Protein AF-A0A944MCU6-F1 (afdb_monomer)

Structure (mmCIF, N/CA/C/O backbone):
data_AF-A0A944MCU6-F1
#
_entry.id   AF-A0A944MCU6-F1
#
loop_
_atom_site.group_PDB
_atom_site.id
_atom_site.type_symbol
_atom_site.label_atom_id
_atom_site.label_alt_id
_atom_site.label_comp_id
_atom_site.label_asym_id
_atom_site.label_entity_id
_atom_site.label_seq_id
_atom_site.pdbx_PDB_ins_code
_atom_site.Cartn_x
_atom_site.Cartn_y
_atom_site.Cartn_z
_atom_site.occupancy
_atom_site.B_iso_or_equiv
_atom_site.auth_seq_id
_atom_site.auth_comp_id
_atom_site.auth_asym_id
_atom_site.auth_atom_id
_atom_site.pdbx_PDB_model_num
ATOM 1 N N . MET A 1 1 ? -14.496 -5.218 5.262 1.00 66.88 1 MET A N 1
ATOM 2 C CA . MET A 1 1 ? -13.273 -6.001 4.965 1.00 66.88 1 MET A CA 1
ATOM 3 C C . MET A 1 1 ? -12.701 -5.692 3.584 1.00 66.88 1 MET A C 1
ATOM 5 O O . MET A 1 1 ? -11.497 -5.520 3.498 1.00 66.88 1 MET A O 1
ATOM 9 N N . ALA A 1 2 ? -13.530 -5.504 2.546 1.00 91.38 2 ALA A N 1
ATOM 10 C CA . ALA A 1 2 ? -13.078 -5.177 1.184 1.00 91.38 2 ALA A CA 1
ATOM 11 C C . ALA A 1 2 ? -12.050 -4.025 1.070 1.00 91.38 2 ALA A C 1
ATOM 13 O O . ALA A 1 2 ? -11.129 -4.121 0.266 1.00 91.38 2 ALA A O 1
ATOM 14 N N . ALA A 1 3 ? -12.152 -2.968 1.889 1.00 95.94 3 ALA A N 1
ATOM 15 C CA . ALA A 1 3 ? -11.169 -1.875 1.889 1.00 95.94 3 ALA A CA 1
ATOM 16 C C . ALA A 1 3 ? -9.766 -2.324 2.341 1.00 95.94 3 ALA A C 1
ATOM 18 O O . ALA A 1 3 ? -8.772 -1.932 1.742 1.00 95.94 3 ALA A O 1
ATOM 19 N N . ILE A 1 4 ? -9.684 -3.203 3.347 1.00 97.88 4 ILE A N 1
ATOM 20 C CA . ILE A 1 4 ? -8.414 -3.773 3.821 1.00 97.88 4 ILE A CA 1
ATOM 21 C C . ILE A 1 4 ? -7.829 -4.697 2.751 1.00 97.88 4 ILE A C 1
ATOM 23 O O . ILE A 1 4 ? -6.643 -4.596 2.455 1.00 97.88 4 ILE A O 1
ATOM 27 N N . SER A 1 5 ? -8.662 -5.534 2.121 1.00 98.38 5 SER A N 1
ATOM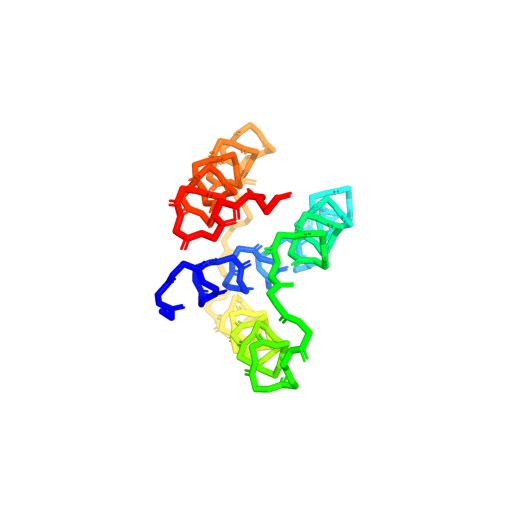 28 C CA . SER A 1 5 ? -8.216 -6.392 1.017 1.00 98.38 5 SER A CA 1
ATOM 29 C C . SER A 1 5 ? -7.715 -5.595 -0.182 1.00 98.38 5 SER A C 1
ATOM 31 O O . SER A 1 5 ? -6.699 -5.945 -0.771 1.00 98.38 5 SER A O 1
ATOM 33 N N . THR A 1 6 ? -8.388 -4.494 -0.518 1.00 98.38 6 THR A N 1
ATOM 34 C CA . THR A 1 6 ? -7.964 -3.602 -1.606 1.00 98.38 6 THR A CA 1
ATOM 35 C C . THR A 1 6 ? -6.612 -2.970 -1.296 1.00 98.38 6 THR A C 1
ATOM 37 O O . THR A 1 6 ? -5.729 -2.981 -2.150 1.00 98.38 6 THR A O 1
ATOM 40 N N . LEU A 1 7 ? -6.422 -2.482 -0.066 1.00 98.44 7 LEU A N 1
ATOM 41 C CA . LEU A 1 7 ? -5.147 -1.907 0.351 1.00 98.44 7 LEU A CA 1
ATOM 42 C C . LEU A 1 7 ? -4.025 -2.954 0.380 1.00 98.44 7 LEU A C 1
ATOM 44 O O . LEU A 1 7 ? -2.918 -2.670 -0.063 1.00 98.44 7 LEU A O 1
ATOM 48 N N . GLY A 1 8 ? -4.312 -4.171 0.854 1.00 98.62 8 GLY A N 1
ATOM 49 C CA . GLY A 1 8 ? -3.372 -5.292 0.811 1.00 98.62 8 GLY A CA 1
ATOM 50 C C . GLY A 1 8 ? -2.968 -5.630 -0.624 1.00 98.62 8 GLY A C 1
ATOM 51 O O . GLY A 1 8 ? -1.781 -5.698 -0.925 1.00 98.62 8 GLY A O 1
ATOM 52 N N . ARG A 1 9 ? -3.937 -5.722 -1.544 1.00 98.62 9 ARG A N 1
ATOM 53 C CA . ARG A 1 9 ? -3.672 -5.935 -2.975 1.00 98.62 9 ARG A CA 1
ATOM 54 C C . ARG A 1 9 ? -2.728 -4.870 -3.542 1.00 98.62 9 ARG A C 1
ATOM 56 O O . ARG A 1 9 ? -1.687 -5.207 -4.096 1.00 98.62 9 ARG A O 1
ATOM 63 N N . LEU A 1 10 ? -3.046 -3.588 -3.353 1.00 98.69 10 LEU A N 1
ATOM 64 C CA . LEU A 1 10 ? -2.199 -2.479 -3.817 1.00 98.69 10 LEU A CA 1
ATOM 65 C C . LEU A 1 10 ? -0.798 -2.514 -3.196 1.00 98.69 10 LEU A C 1
ATOM 67 O O . LEU A 1 10 ? 0.184 -2.224 -3.875 1.00 98.69 10 LEU A O 1
ATOM 71 N N . ASN A 1 11 ? -0.684 -2.926 -1.934 1.00 98.81 11 ASN A N 1
ATOM 72 C CA . ASN A 1 11 ? 0.599 -3.105 -1.266 1.00 98.81 11 ASN A CA 1
ATOM 73 C C . ASN A 1 11 ? 1.433 -4.245 -1.875 1.00 98.81 11 ASN A C 1
ATOM 75 O O . ASN A 1 11 ? 2.643 -4.088 -2.023 1.00 98.81 11 ASN A O 1
ATOM 79 N N . GLY A 1 12 ? 0.808 -5.349 -2.292 1.00 98.56 12 GLY A N 1
ATOM 80 C CA . GLY A 1 12 ? 1.485 -6.418 -3.036 1.00 98.56 12 GLY A CA 1
ATOM 81 C C . GLY A 1 12 ? 2.055 -5.936 -4.375 1.00 98.56 12 GLY A C 1
ATOM 82 O O . GLY A 1 12 ? 3.224 -6.185 -4.669 1.00 98.56 12 GLY A O 1
ATOM 83 N N . ILE A 1 13 ? 1.269 -5.167 -5.135 1.00 98.38 13 ILE A N 1
ATOM 84 C CA . ILE A 1 13 ? 1.709 -4.543 -6.397 1.00 98.38 13 ILE A CA 1
ATOM 85 C C . ILE A 1 13 ? 2.869 -3.575 -6.142 1.00 98.38 13 ILE A C 1
ATOM 87 O O . ILE A 1 13 ? 3.909 -3.651 -6.793 1.00 98.38 13 ILE A O 1
ATOM 91 N N . ALA A 1 14 ? 2.725 -2.689 -5.153 1.00 98.56 14 ALA A N 1
ATOM 92 C CA . ALA A 1 14 ? 3.752 -1.714 -4.803 1.00 98.56 14 ALA A CA 1
ATOM 93 C C . ALA A 1 14 ? 5.082 -2.384 -4.414 1.00 98.56 14 ALA A C 1
ATOM 95 O O . ALA A 1 14 ? 6.145 -1.905 -4.811 1.00 98.56 14 ALA A O 1
ATOM 96 N N . LEU A 1 15 ? 5.036 -3.503 -3.682 1.00 98.19 15 LEU A N 1
ATOM 97 C CA . LEU A 1 15 ? 6.221 -4.289 -3.335 1.00 98.19 15 LEU A CA 1
ATOM 98 C C . LEU A 1 15 ? 6.904 -4.876 -4.572 1.00 98.19 15 LEU A C 1
ATOM 100 O O . LEU A 1 15 ? 8.114 -4.700 -4.725 1.00 98.19 15 LEU A O 1
ATOM 104 N N . HIS A 1 16 ? 6.144 -5.526 -5.458 1.00 97.88 16 HIS A N 1
ATOM 105 C CA . HIS A 1 16 ? 6.676 -6.076 -6.709 1.00 97.88 16 HIS A CA 1
ATOM 106 C C . HIS A 1 16 ? 7.351 -4.981 -7.549 1.00 97.88 16 HIS A C 1
ATOM 108 O O . HIS A 1 16 ? 8.488 -5.125 -7.996 1.00 97.88 16 HIS A O 1
ATOM 114 N N . CYS A 1 17 ? 6.697 -3.825 -7.644 1.00 97.75 17 CYS A N 1
ATOM 115 C CA . CYS A 1 17 ? 7.158 -2.673 -8.411 1.00 97.75 17 CYS A CA 1
ATOM 116 C C . CYS A 1 17 ? 8.201 -1.800 -7.702 1.00 97.75 17 CYS A C 1
ATOM 118 O O . CYS A 1 17 ? 8.543 -0.728 -8.201 1.00 97.75 17 CYS A O 1
ATOM 120 N N . LYS A 1 18 ? 8.721 -2.226 -6.542 1.00 97.56 18 LYS A N 1
ATOM 121 C CA . LYS A 1 18 ? 9.722 -1.491 -5.743 1.00 97.56 18 LYS A CA 1
ATOM 122 C C . LYS A 1 18 ? 9.276 -0.076 -5.332 1.00 97.56 18 LYS A C 1
ATOM 124 O O . LYS A 1 18 ? 10.106 0.766 -4.985 1.00 97.56 18 LYS A O 1
ATOM 129 N N . ALA A 1 19 ? 7.970 0.184 -5.289 1.00 98.25 19 ALA A N 1
ATOM 130 C CA . ALA A 1 19 ? 7.368 1.426 -4.811 1.00 98.25 19 ALA A CA 1
ATOM 131 C C . ALA A 1 19 ? 7.320 1.447 -3.269 1.00 98.25 19 ALA A C 1
ATOM 133 O O . ALA A 1 19 ? 6.261 1.433 -2.632 1.00 98.25 19 ALA A O 1
ATOM 134 N N . LEU A 1 20 ? 8.502 1.456 -2.644 1.00 97.69 20 LEU A N 1
ATOM 135 C CA . LEU A 1 20 ? 8.649 1.328 -1.189 1.00 97.69 20 LEU A CA 1
ATOM 136 C C . LEU A 1 20 ? 7.997 2.483 -0.416 1.00 97.69 20 LEU A C 1
ATOM 138 O O . LEU A 1 20 ? 7.485 2.264 0.682 1.00 97.69 20 LEU A O 1
ATOM 142 N N . ALA A 1 21 ? 7.972 3.689 -0.988 1.00 98.00 21 ALA A N 1
ATOM 143 C CA . ALA A 1 21 ? 7.304 4.839 -0.382 1.00 98.00 21 ALA A CA 1
ATOM 144 C C . ALA A 1 21 ? 5.794 4.591 -0.204 1.00 98.00 21 ALA A C 1
ATOM 146 O O . ALA A 1 21 ? 5.262 4.811 0.885 1.00 98.00 21 ALA A O 1
ATOM 147 N N . GLU A 1 22 ? 5.125 4.040 -1.223 1.00 98.44 22 GLU A N 1
ATOM 148 C CA . GLU A 1 22 ? 3.698 3.701 -1.147 1.00 98.44 22 GLU A CA 1
ATOM 149 C C . GLU A 1 22 ? 3.443 2.545 -0.174 1.00 98.44 22 GLU A C 1
ATOM 151 O O . GLU A 1 22 ? 2.523 2.606 0.641 1.00 98.44 22 GLU A O 1
ATOM 156 N N . THR A 1 23 ? 4.319 1.534 -0.160 1.00 98.62 23 THR A N 1
ATOM 157 C CA . THR A 1 23 ? 4.259 0.431 0.820 1.00 98.62 23 THR A CA 1
ATOM 158 C C . THR A 1 23 ? 4.284 0.964 2.260 1.00 98.62 23 THR A C 1
ATOM 160 O O . THR A 1 23 ? 3.466 0.591 3.105 1.00 98.62 23 THR A O 1
ATOM 163 N N . GLN A 1 24 ? 5.222 1.867 2.565 1.00 98.50 24 GLN A N 1
ATOM 164 C CA . GLN A 1 24 ? 5.353 2.470 3.894 1.00 98.50 24 GLN A CA 1
ATOM 165 C C . GLN A 1 24 ? 4.147 3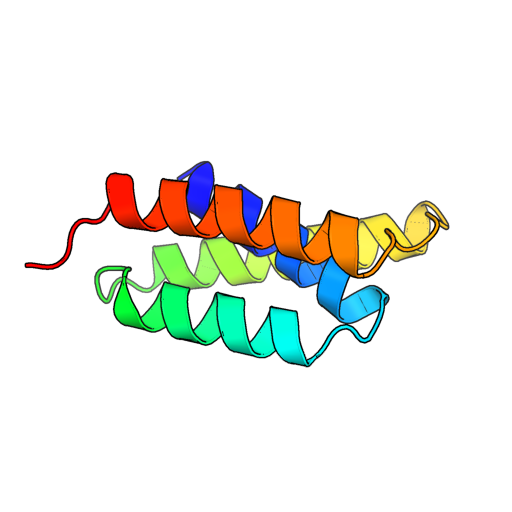.346 4.244 1.00 98.50 24 GLN A C 1
ATOM 167 O O . GLN A 1 24 ? 3.665 3.307 5.380 1.00 98.50 24 GLN A O 1
ATOM 172 N N . ARG A 1 25 ? 3.652 4.123 3.276 1.00 98.31 25 ARG A N 1
ATOM 173 C CA . ARG A 1 25 ? 2.486 4.991 3.440 1.00 98.31 25 ARG A CA 1
ATOM 174 C C . ARG A 1 25 ? 1.230 4.186 3.767 1.00 98.31 25 ARG A C 1
ATOM 176 O O . ARG A 1 25 ? 0.588 4.473 4.778 1.00 98.31 25 ARG A O 1
ATOM 183 N N . MET A 1 26 ? 0.931 3.147 2.985 1.00 98.50 26 MET A N 1
ATOM 184 C CA . MET A 1 26 ? -0.224 2.274 3.212 1.00 98.50 26 MET A CA 1
ATOM 185 C C . MET A 1 26 ? -0.182 1.625 4.594 1.00 98.50 26 MET A C 1
ATOM 187 O O . MET A 1 26 ? -1.155 1.714 5.342 1.00 98.50 26 MET A O 1
ATOM 191 N N . LYS A 1 27 ? 0.964 1.049 4.985 1.00 97.56 27 LYS A N 1
ATOM 192 C CA . LYS A 1 27 ? 1.132 0.438 6.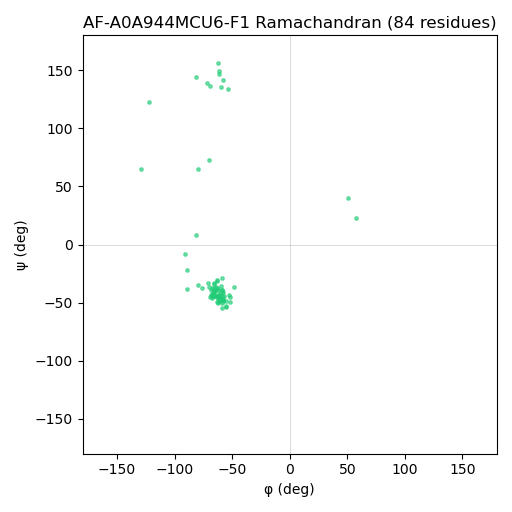315 1.00 97.56 27 LYS A CA 1
ATOM 193 C C . LYS A 1 27 ? 0.941 1.446 7.447 1.00 97.56 27 LYS A C 1
ATOM 195 O O . LYS A 1 27 ? 0.276 1.137 8.434 1.00 97.56 27 LYS A O 1
ATOM 200 N N . ARG A 1 28 ? 1.491 2.658 7.315 1.00 97.94 28 ARG A N 1
ATOM 201 C CA . ARG A 1 28 ? 1.348 3.714 8.329 1.00 97.94 28 ARG A CA 1
ATOM 202 C C . ARG A 1 28 ? -0.115 4.090 8.537 1.00 97.94 28 ARG A C 1
ATOM 204 O O . ARG A 1 28 ? -0.566 4.135 9.680 1.00 97.94 28 ARG A O 1
ATOM 211 N N . VAL A 1 29 ? -0.850 4.334 7.451 1.00 96.69 29 VAL A N 1
ATOM 212 C CA . VAL A 1 29 ? -2.268 4.701 7.542 1.00 96.69 29 VAL A CA 1
ATOM 213 C C . VAL A 1 29 ? -3.092 3.532 8.070 1.00 96.69 29 VAL A C 1
ATOM 215 O O . VAL A 1 29 ? -3.871 3.728 8.993 1.00 96.69 29 VAL A O 1
ATOM 218 N N . LEU A 1 30 ? -2.857 2.304 7.600 1.00 96.00 30 LEU A N 1
ATOM 219 C CA . LEU A 1 30 ? -3.518 1.103 8.118 1.00 96.00 30 LEU A CA 1
ATOM 220 C C . LEU A 1 30 ? -3.392 0.995 9.649 1.00 96.00 30 LEU A C 1
ATOM 222 O O . LEU A 1 30 ? -4.390 0.812 10.345 1.00 96.00 30 LEU A O 1
ATOM 226 N N . VAL A 1 31 ? -2.175 1.149 10.183 1.00 95.81 31 VAL A N 1
ATOM 227 C CA . VAL A 1 31 ? -1.889 1.050 11.625 1.00 95.81 31 VAL A CA 1
ATOM 228 C C . VAL A 1 31 ? -2.551 2.169 12.435 1.00 95.81 31 VAL A C 1
ATOM 230 O O . VAL A 1 31 ? -2.918 1.930 13.593 1.00 95.81 31 VAL A O 1
ATOM 233 N N . ALA A 1 32 ? -2.670 3.364 11.853 1.00 95.25 32 ALA A N 1
ATOM 234 C CA . ALA A 1 32 ? -3.292 4.528 12.480 1.00 95.25 32 ALA A CA 1
ATOM 235 C C . ALA A 1 32 ? -4.829 4.484 12.428 1.00 95.25 32 ALA A C 1
ATOM 237 O O . ALA A 1 32 ? -5.485 4.922 13.367 1.00 95.25 32 ALA A O 1
ATOM 238 N N . THR A 1 33 ? -5.394 3.944 11.349 1.00 94.75 33 THR A N 1
ATOM 239 C CA . THR A 1 33 ? -6.834 3.957 11.061 1.00 94.75 33 THR A CA 1
ATOM 240 C C . THR A 1 33 ? -7.562 2.747 11.643 1.00 94.75 33 THR A C 1
ATOM 242 O O . THR A 1 33 ? -8.685 2.871 12.125 1.00 94.75 33 THR A O 1
ATOM 245 N N . LEU A 1 34 ? -6.955 1.557 11.617 1.00 94.38 34 LEU A N 1
ATOM 246 C CA . LEU A 1 34 ? -7.653 0.343 12.033 1.00 94.38 34 LEU A CA 1
ATOM 247 C C . LEU A 1 34 ? -7.679 0.151 13.557 1.00 94.38 34 LEU A C 1
ATOM 249 O O . LEU A 1 34 ? -6.677 0.392 14.240 1.00 94.38 34 LEU A O 1
ATOM 253 N N . PRO A 1 35 ? -8.781 -0.394 14.114 1.00 93.06 35 PRO A N 1
ATOM 254 C CA . PRO A 1 35 ? -8.789 -0.838 15.500 1.00 93.06 35 PRO A CA 1
ATOM 255 C C . PRO A 1 35 ? -7.754 -1.954 15.689 1.00 93.06 35 PRO A C 1
ATOM 257 O O . PRO A 1 35 ? -7.547 -2.776 14.795 1.00 93.06 35 PRO A O 1
ATOM 260 N N . LYS A 1 36 ? -7.126 -2.014 16.870 1.00 92.25 36 LYS A N 1
ATOM 261 C CA . LYS A 1 36 ? -6.076 -2.993 17.208 1.00 92.25 36 LYS A CA 1
ATOM 262 C C . LYS A 1 36 ? -6.644 -4.413 17.344 1.00 92.25 36 LYS A C 1
ATOM 264 O O . LYS A 1 36 ? -6.792 -4.946 18.438 1.00 92.25 36 LYS A O 1
ATOM 269 N N . ARG A 1 37 ? -6.992 -5.019 16.210 1.00 94.62 37 ARG A N 1
ATOM 270 C CA . ARG A 1 37 ? -7.493 -6.388 16.081 1.00 94.62 37 ARG A CA 1
ATOM 271 C C . ARG A 1 37 ? -6.586 -7.156 15.139 1.00 94.62 37 ARG A C 1
ATOM 273 O O . ARG A 1 37 ? -6.430 -6.775 13.982 1.00 94.62 37 ARG A O 1
ATOM 280 N N . ARG A 1 38 ? -6.040 -8.264 15.636 1.00 94.69 38 ARG A N 1
ATOM 281 C CA . ARG A 1 38 ? -5.105 -9.120 14.900 1.00 94.69 38 ARG A CA 1
ATOM 282 C C . ARG A 1 38 ? -5.639 -9.529 13.521 1.00 94.69 38 ARG A C 1
ATOM 284 O O . ARG A 1 38 ? -4.925 -9.362 12.540 1.00 94.69 38 ARG A O 1
ATOM 291 N N . GLN A 1 39 ? -6.910 -9.934 13.441 1.00 96.69 39 GLN A N 1
ATOM 292 C CA . GLN A 1 39 ? -7.518 -10.416 12.192 1.00 96.69 39 GLN A CA 1
ATOM 293 C C . GLN A 1 39 ? -7.485 -9.385 11.055 1.00 96.69 39 GLN A C 1
ATOM 295 O O . GLN A 1 39 ? -7.461 -9.751 9.885 1.00 96.69 39 GLN A O 1
ATOM 300 N N . LEU A 1 40 ? -7.503 -8.087 11.378 1.00 96.25 40 LEU A N 1
ATOM 301 C CA . LEU A 1 40 ? -7.489 -7.042 10.356 1.00 96.25 40 LEU A CA 1
ATOM 302 C C . LEU A 1 40 ? -6.094 -6.855 9.750 1.00 96.25 40 LEU A C 1
ATOM 304 O O . LEU A 1 40 ? -5.982 -6.633 8.548 1.00 96.25 40 LEU A O 1
ATOM 308 N N . GLY A 1 41 ? -5.045 -6.973 10.571 1.00 96.81 41 GLY A N 1
ATOM 309 C CA . GLY A 1 41 ? -3.664 -6.999 10.086 1.00 96.81 41 GLY A CA 1
ATOM 310 C C . G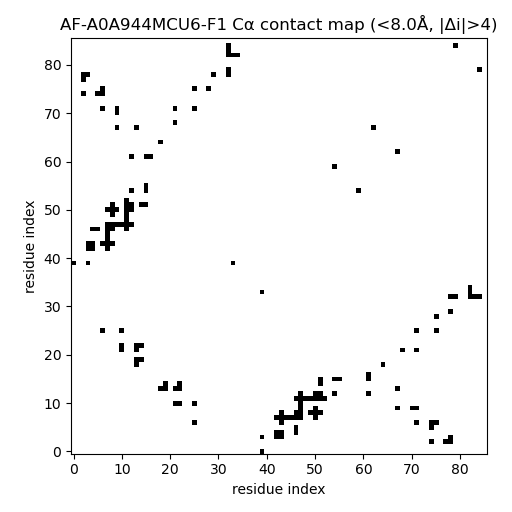LY A 1 41 ? -3.388 -8.255 9.262 1.00 96.81 41 GLY A C 1
ATOM 311 O O . GLY A 1 41 ? -2.874 -8.154 8.155 1.00 96.81 41 GLY A O 1
ATOM 312 N N . GLU A 1 42 ? -3.841 -9.417 9.743 1.00 98.06 42 GLU A N 1
ATOM 313 C CA . GLU A 1 42 ? -3.699 -10.690 9.022 1.00 98.06 42 GLU A CA 1
ATOM 314 C C . GLU A 1 42 ? -4.366 -10.657 7.644 1.00 98.06 42 GLU A C 1
ATOM 316 O O . GLU A 1 42 ? -3.797 -11.163 6.681 1.00 98.06 42 GLU A O 1
ATOM 321 N N . LEU A 1 43 ? -5.536 -10.020 7.519 1.00 98.25 43 LEU A N 1
ATOM 322 C CA . LEU A 1 43 ? -6.190 -9.847 6.223 1.00 98.25 43 LEU A CA 1
ATOM 323 C C . LEU A 1 43 ? -5.352 -8.988 5.263 1.00 98.25 43 LEU A C 1
ATOM 325 O O . LEU A 1 43 ? -5.208 -9.341 4.096 1.00 98.25 43 LEU A O 1
ATOM 329 N N . PHE A 1 44 ? -4.792 -7.873 5.739 1.00 98.44 44 PHE A N 1
ATOM 330 C CA . PHE A 1 44 ? -3.925 -7.018 4.923 1.00 98.44 44 PHE A CA 1
ATOM 331 C C . PHE A 1 44 ? -2.670 -7.766 4.447 1.00 98.44 44 PHE A C 1
ATOM 333 O O . PHE A 1 44 ? -2.305 -7.678 3.271 1.00 98.44 44 PHE A O 1
ATOM 340 N N . ASP A 1 45 ? -2.033 -8.519 5.345 1.00 98.38 45 ASP A N 1
ATOM 341 C CA . ASP A 1 45 ? -0.824 -9.287 5.042 1.00 98.38 45 ASP A CA 1
ATOM 342 C C . ASP A 1 45 ? -1.117 -10.442 4.072 1.00 98.38 45 ASP A C 1
ATOM 344 O O . ASP A 1 45 ? -0.375 -10.648 3.110 1.00 98.38 45 ASP A O 1
ATOM 348 N N . TYR A 1 46 ? -2.229 -11.158 4.272 1.00 98.62 46 TYR A N 1
ATOM 349 C CA . TYR A 1 46 ? -2.674 -12.221 3.369 1.00 98.62 46 TYR A CA 1
ATOM 350 C C . TYR A 1 46 ? -2.884 -11.697 1.943 1.00 98.62 46 TYR A C 1
ATOM 352 O O . TYR A 1 46 ? -2.363 -12.265 0.984 1.00 98.62 46 TYR A O 1
ATOM 360 N N . GLU A 1 47 ? -3.595 -10.579 1.802 1.00 98.75 47 GLU A N 1
ATOM 361 C CA . GLU A 1 47 ? -3.914 -9.987 0.499 1.00 98.75 47 GLU A CA 1
ATOM 362 C C . GLU A 1 47 ? -2.685 -9.369 -0.174 1.00 98.75 47 GLU A C 1
ATOM 364 O O . GLU A 1 47 ? -2.545 -9.448 -1.396 1.00 98.75 47 GLU A O 1
ATOM 369 N N . THR A 1 48 ? -1.754 -8.831 0.621 1.00 98.75 48 THR A N 1
ATOM 370 C CA . THR A 1 48 ? -0.434 -8.395 0.145 1.00 98.75 48 THR A CA 1
ATOM 371 C C . THR A 1 48 ? 0.324 -9.550 -0.492 1.00 98.75 48 THR A C 1
ATOM 373 O O . THR A 1 48 ? 0.744 -9.445 -1.643 1.00 98.75 48 THR A O 1
ATOM 376 N N . ASN A 1 49 ? 0.484 -10.658 0.236 1.00 98.56 49 ASN A N 1
ATOM 377 C CA . ASN A 1 49 ? 1.237 -11.811 -0.250 1.00 98.56 49 ASN A CA 1
ATOM 378 C C . ASN A 1 49 ? 0.571 -12.425 -1.482 1.00 98.56 49 ASN A C 1
ATOM 380 O O . ASN A 1 49 ? 1.244 -12.700 -2.473 1.00 98.56 49 ASN A O 1
ATOM 384 N N . ARG A 1 50 ? -0.759 -12.576 -1.449 1.00 98.56 50 ARG A N 1
ATOM 385 C CA . ARG A 1 50 ? -1.537 -13.096 -2.577 1.00 98.56 50 ARG A CA 1
ATOM 386 C C . ARG A 1 50 ? -1.341 -12.248 -3.832 1.00 98.56 50 ARG A C 1
ATOM 388 O O . ARG A 1 50 ? -1.073 -12.797 -4.894 1.00 98.56 50 ARG A O 1
ATOM 395 N N . SER A 1 51 ? -1.448 -10.924 -3.713 1.00 98.44 51 SER A N 1
ATOM 396 C CA . SER A 1 51 ? -1.292 -10.029 -4.861 1.00 98.44 51 SER A CA 1
ATOM 397 C C . SER A 1 51 ? 0.142 -9.960 -5.371 1.00 98.44 51 SER A C 1
ATOM 399 O O . SER A 1 51 ? 0.33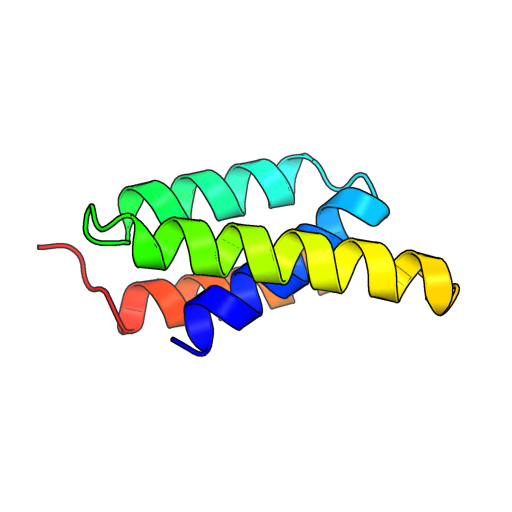1 -9.850 -6.575 1.00 98.44 51 SER A O 1
ATOM 401 N N . PHE A 1 52 ? 1.138 -10.014 -4.486 1.00 98.25 52 PHE A N 1
ATOM 402 C CA . PHE A 1 52 ? 2.545 -10.039 -4.882 1.00 98.25 52 PHE A CA 1
ATOM 403 C C . PHE A 1 52 ? 2.869 -11.289 -5.711 1.00 98.25 52 PHE A C 1
ATOM 405 O O . PHE A 1 52 ? 3.472 -11.174 -6.775 1.00 98.25 52 PHE A O 1
ATOM 412 N N . MET A 1 53 ? 2.426 -12.467 -5.254 1.00 98.19 53 MET A N 1
ATOM 413 C CA . MET A 1 53 ? 2.624 -13.722 -5.988 1.00 98.19 53 MET A CA 1
ATOM 414 C C . MET A 1 53 ? 1.879 -13.720 -7.324 1.00 98.19 53 MET A C 1
ATOM 416 O O . MET A 1 53 ? 2.476 -14.049 -8.342 1.00 98.19 53 MET A O 1
ATOM 420 N N . ALA A 1 54 ? 0.619 -13.268 -7.344 1.00 97.19 54 ALA A N 1
ATOM 421 C CA . ALA A 1 54 ? -0.160 -13.181 -8.579 1.00 97.19 54 ALA A CA 1
ATOM 422 C C . ALA A 1 54 ? 0.514 -12.291 -9.637 1.00 97.19 54 ALA A C 1
ATOM 424 O O . ALA A 1 54 ? 0.557 -12.665 -10.803 1.00 97.19 54 ALA A O 1
ATOM 425 N N . PHE A 1 55 ? 1.096 -11.157 -9.230 1.00 95.00 55 PHE A N 1
ATOM 426 C CA . PHE A 1 55 ? 1.818 -10.264 -10.144 1.00 95.00 55 PHE A CA 1
ATOM 427 C C . PHE A 1 55 ? 3.048 -10.934 -10.772 1.00 95.00 55 PHE A C 1
ATOM 429 O O . PHE A 1 55 ? 3.326 -10.726 -11.949 1.00 95.00 55 PHE A O 1
ATOM 436 N N . ILE A 1 56 ? 3.766 -11.758 -9.999 1.00 93.38 56 ILE A N 1
ATOM 437 C CA . ILE A 1 56 ? 4.907 -12.540 -10.499 1.00 93.38 56 ILE A CA 1
A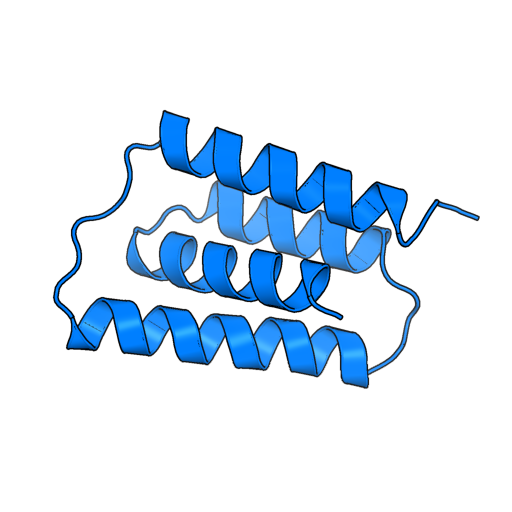TOM 438 C C . ILE A 1 56 ? 4.438 -13.612 -11.484 1.00 93.38 56 ILE A C 1
ATOM 440 O O . ILE A 1 56 ? 5.041 -13.776 -12.538 1.00 93.38 56 ILE A O 1
ATOM 444 N N . GLU A 1 57 ? 3.382 -14.351 -11.143 1.00 96.00 57 GLU A N 1
ATOM 445 C CA . GLU A 1 57 ? 2.868 -15.451 -11.969 1.00 96.00 57 GLU A CA 1
ATOM 446 C C . GLU A 1 57 ? 2.294 -14.970 -13.307 1.00 96.00 57 GLU A C 1
ATOM 448 O O . GLU A 1 57 ? 2.377 -15.682 -14.306 1.00 96.00 57 GLU A O 1
ATOM 453 N N . GLN A 1 58 ? 1.705 -13.775 -13.321 1.00 94.12 58 GLN A N 1
ATOM 454 C CA . GLN A 1 58 ? 1.044 -13.201 -14.493 1.00 94.12 58 GLN A CA 1
ATOM 455 C C . GLN A 1 58 ? 1.976 -12.350 -15.367 1.00 94.12 58 GLN A C 1
ATOM 457 O O . GLN A 1 58 ? 1.565 -11.961 -16.457 1.00 94.12 58 GLN A O 1
ATOM 462 N N . ASP A 1 59 ? 3.205 -12.078 -14.909 1.00 91.00 59 ASP A N 1
ATOM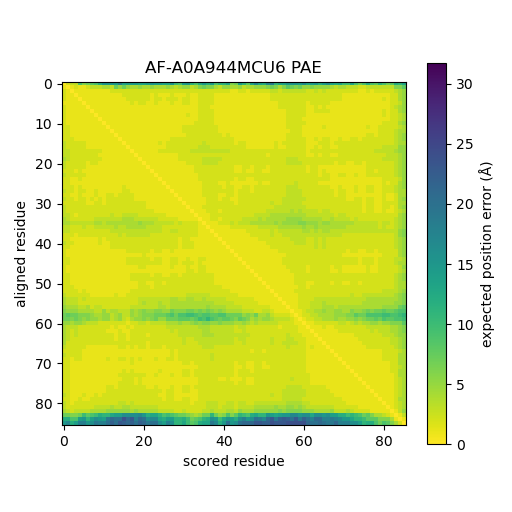 463 C CA . ASP A 1 59 ? 4.173 -11.189 -15.573 1.00 91.00 59 ASP A CA 1
ATOM 464 C C . ASP A 1 59 ? 3.555 -9.818 -15.929 1.00 91.00 59 ASP A C 1
ATOM 466 O O . ASP A 1 59 ? 3.747 -9.266 -17.015 1.00 91.00 59 ASP A O 1
ATOM 470 N N . GLU A 1 60 ? 2.735 -9.277 -15.016 1.00 91.44 60 GLU A N 1
ATOM 471 C CA . GLU A 1 60 ? 2.040 -8.008 -15.236 1.00 91.44 60 GLU A CA 1
ATOM 472 C C . GLU A 1 60 ? 3.007 -6.817 -15.186 1.00 91.44 60 GLU A C 1
ATOM 474 O O . GLU A 1 60 ? 3.872 -6.697 -14.314 1.00 91.44 60 GLU A O 1
ATOM 479 N N . ALA A 1 61 ? 2.815 -5.864 -16.101 1.00 94.88 61 ALA A N 1
ATOM 480 C CA . ALA A 1 61 ? 3.587 -4.631 -16.102 1.00 94.88 61 ALA A CA 1
ATOM 481 C C . ALA A 1 61 ? 3.223 -3.744 -14.901 1.00 94.88 61 ALA A C 1
ATOM 483 O O . ALA A 1 61 ? 2.052 -3.509 -14.595 1.00 94.88 61 ALA A O 1
ATOM 484 N N . CYS A 1 62 ? 4.244 -3.174 -14.262 1.00 96.94 62 CYS A N 1
ATOM 485 C CA . CYS A 1 62 ? 4.044 -2.229 -13.173 1.00 96.94 62 CYS A CA 1
ATOM 486 C C . CYS A 1 62 ? 3.240 -0.995 -13.613 1.00 96.94 62 CYS A C 1
ATOM 488 O O . CYS A 1 62 ? 3.548 -0.405 -14.656 1.00 96.94 62 CYS A O 1
ATOM 490 N N . PRO A 1 63 ? 2.258 -0.544 -12.808 1.00 96.94 63 PRO A N 1
ATOM 491 C CA . PRO A 1 63 ? 1.544 0.692 -13.088 1.00 96.94 63 PRO A CA 1
ATOM 492 C C . PRO A 1 63 ? 2.501 1.888 -13.049 1.00 96.94 63 PRO A C 1
ATOM 494 O O . PRO A 1 63 ? 3.534 1.869 -12.373 1.00 96.94 63 PRO A O 1
ATOM 497 N N . SER A 1 64 ? 2.133 2.969 -13.741 1.00 97.69 64 SER A N 1
ATOM 498 C CA . SER A 1 64 ? 2.887 4.218 -13.635 1.00 97.69 64 SER A CA 1
ATOM 499 C C . SER A 1 64 ? 2.852 4.743 -12.192 1.00 97.69 64 SER A C 1
ATOM 501 O O . SER A 1 64 ? 1.843 4.551 -11.504 1.00 97.69 64 SER A O 1
ATOM 503 N N . PRO A 1 65 ? 3.898 5.456 -11.727 1.00 97.25 65 PRO A N 1
ATOM 504 C CA . PRO A 1 65 ? 3.924 5.999 -10.369 1.00 97.25 65 PRO A CA 1
ATOM 505 C C . PRO A 1 65 ? 2.681 6.833 -10.041 1.00 97.25 65 PRO A C 1
ATOM 507 O O . PRO A 1 65 ? 2.059 6.632 -9.007 1.00 97.25 65 PRO A O 1
ATOM 510 N N . HIS A 1 66 ? 2.256 7.691 -10.973 1.00 97.88 66 HIS A N 1
ATOM 511 C CA . HIS A 1 66 ? 1.054 8.511 -10.823 1.00 97.88 66 HIS A CA 1
ATOM 512 C C . HIS A 1 66 ? -0.224 7.669 -10.681 1.00 97.88 66 HIS A C 1
ATOM 514 O O . HIS A 1 66 ? -1.051 7.941 -9.816 1.00 97.88 66 HIS A O 1
ATOM 520 N N . SER A 1 67 ? -0.385 6.627 -11.506 1.00 98.25 67 SER A N 1
ATOM 521 C CA . SER A 1 67 ? -1.555 5.747 -11.421 1.00 98.25 67 SER A CA 1
ATOM 522 C C . SER A 1 67 ? -1.587 4.971 -10.105 1.00 98.25 67 SER A C 1
ATOM 524 O O . SER A 1 67 ? -2.655 4.830 -9.511 1.00 98.25 67 SER A O 1
ATOM 526 N N . LEU A 1 68 ? -0.433 4.490 -9.633 1.00 98.25 68 LEU A N 1
ATOM 527 C CA . LEU A 1 68 ? -0.347 3.786 -8.357 1.00 98.25 68 LEU A CA 1
ATOM 528 C C . LEU A 1 68 ? -0.698 4.713 -7.189 1.00 98.25 68 LEU A C 1
ATOM 530 O O . LEU A 1 68 ? -1.481 4.316 -6.332 1.00 98.25 68 LEU A O 1
ATOM 534 N N . THR A 1 69 ? -0.176 5.942 -7.177 1.00 98.56 69 THR A N 1
ATOM 535 C CA . THR A 1 69 ? -0.491 6.932 -6.138 1.00 98.56 69 THR A CA 1
ATOM 536 C C . THR A 1 69 ? -1.990 7.225 -6.081 1.00 98.56 69 THR A C 1
ATOM 538 O O . THR A 1 69 ? -2.558 7.142 -4.998 1.00 98.56 69 THR A O 1
ATOM 541 N N . LEU A 1 70 ? -2.656 7.454 -7.221 1.00 98.56 70 LEU A N 1
ATOM 542 C CA . LEU A 1 70 ? -4.110 7.681 -7.248 1.00 98.56 70 LEU A CA 1
ATOM 543 C C . LEU A 1 70 ? -4.903 6.488 -6.697 1.00 98.56 70 LEU A C 1
ATOM 545 O O . LEU A 1 70 ? -5.796 6.661 -5.873 1.00 98.56 70 LEU A O 1
ATOM 549 N N . GLN A 1 71 ? -4.546 5.264 -7.097 1.00 98.50 71 GLN A N 1
ATOM 550 C CA . GLN A 1 71 ? -5.200 4.058 -6.578 1.00 98.50 71 GLN A CA 1
ATOM 551 C C . GLN A 1 71 ? -5.005 3.904 -5.063 1.00 98.50 71 GLN A C 1
ATOM 553 O O . GLN A 1 71 ? -5.914 3.464 -4.356 1.00 98.50 71 GLN A O 1
ATOM 558 N N . VAL A 1 72 ? -3.815 4.244 -4.558 1.00 98.62 72 VAL A N 1
ATOM 559 C CA . VAL A 1 72 ? -3.524 4.232 -3.122 1.00 98.62 72 VAL A CA 1
ATOM 560 C C . VAL A 1 72 ? -4.329 5.313 -2.404 1.00 98.62 72 VAL A C 1
ATOM 562 O O . VAL A 1 72 ? -4.926 5.005 -1.376 1.00 98.62 72 VAL A O 1
ATOM 565 N N . ASP A 1 73 ? -4.400 6.531 -2.938 1.00 98.50 73 ASP A N 1
ATOM 566 C CA . ASP A 1 73 ? -5.179 7.636 -2.367 1.00 98.50 73 ASP A CA 1
ATOM 567 C C . ASP A 1 73 ? -6.647 7.240 -2.178 1.00 98.50 73 ASP A C 1
ATOM 569 O O . ASP A 1 73 ? -7.152 7.261 -1.054 1.00 98.50 73 ASP A O 1
ATOM 573 N N . GLU A 1 74 ? -7.293 6.754 -3.240 1.00 98.44 74 GLU A N 1
ATOM 574 C CA . GLU A 1 74 ? -8.689 6.304 -3.207 1.00 98.44 74 GLU A CA 1
ATOM 575 C C . GLU A 1 74 ? -8.911 5.173 -2.187 1.00 98.44 74 GLU A C 1
ATOM 577 O O . GLU A 1 74 ? -9.893 5.161 -1.434 1.00 98.44 74 GLU A O 1
ATOM 582 N N . ALA A 1 75 ? -7.987 4.208 -2.121 1.00 98.31 75 ALA A N 1
ATOM 583 C CA . ALA A 1 75 ? -8.076 3.101 -1.173 1.00 98.31 75 ALA A CA 1
ATOM 584 C C . ALA A 1 75 ? -7.916 3.566 0.283 1.00 98.31 75 ALA A C 1
ATOM 586 O O . ALA A 1 75 ? -8.599 3.049 1.176 1.00 98.31 75 ALA A O 1
ATOM 587 N N . LEU A 1 76 ? -7.035 4.538 0.532 1.00 97.62 76 LEU A N 1
ATOM 588 C CA . LEU A 1 76 ? -6.820 5.126 1.851 1.00 97.62 76 LEU A CA 1
ATOM 589 C C . LEU A 1 76 ? -8.023 5.955 2.302 1.00 97.62 76 LEU A C 1
ATOM 591 O O . LEU A 1 76 ? -8.489 5.764 3.428 1.00 97.62 76 LEU A O 1
ATOM 595 N N . GLU A 1 77 ? -8.574 6.798 1.430 1.00 97.06 77 GLU A N 1
ATOM 596 C CA . GLU A 1 77 ? -9.798 7.558 1.702 1.00 97.06 77 GLU A CA 1
ATOM 597 C C . GLU A 1 77 ? -10.958 6.617 2.035 1.00 97.06 77 GLU A C 1
ATOM 599 O O . GLU A 1 77 ? -11.660 6.786 3.040 1.00 97.06 77 GLU A O 1
ATOM 604 N N . ARG A 1 78 ? -11.116 5.544 1.248 1.00 96.44 78 ARG A N 1
ATOM 605 C CA . ARG A 1 78 ? -12.142 4.537 1.513 1.00 96.44 78 ARG A CA 1
ATOM 606 C C . ARG A 1 78 ? -11.928 3.857 2.859 1.00 96.44 78 ARG A C 1
ATOM 608 O O . ARG A 1 78 ? -12.898 3.678 3.597 1.00 96.44 78 ARG A O 1
ATOM 615 N N . LEU A 1 79 ? -10.695 3.479 3.196 1.00 96.12 79 LEU A N 1
ATOM 616 C CA . LEU A 1 79 ? -10.377 2.881 4.492 1.00 96.12 79 LEU A CA 1
ATOM 617 C C . LEU A 1 79 ? -10.758 3.826 5.639 1.00 96.12 79 LEU A C 1
ATOM 619 O O . LEU A 1 79 ? -11.468 3.419 6.555 1.00 96.12 79 LEU A O 1
ATOM 623 N N . GLN A 1 80 ? -10.335 5.086 5.568 1.00 95.12 80 GLN A N 1
ATOM 624 C CA . GLN A 1 80 ? -10.581 6.089 6.605 1.00 95.12 80 GLN A CA 1
ATOM 625 C C . GLN A 1 80 ? -12.070 6.407 6.770 1.00 95.12 80 GLN A C 1
ATOM 627 O O . GLN A 1 80 ? -12.536 6.540 7.897 1.00 95.12 80 GLN A O 1
ATOM 632 N N . SER A 1 81 ? -12.843 6.432 5.679 1.00 94.88 81 SER A N 1
ATOM 633 C CA . SER A 1 81 ? -14.299 6.635 5.746 1.00 94.88 81 SER A CA 1
ATOM 634 C C . SER A 1 81 ? -15.036 5.520 6.504 1.00 94.88 81 SER A C 1
ATOM 636 O O . SER A 1 81 ? -16.063 5.764 7.132 1.00 94.88 81 SER A O 1
ATOM 638 N N . LEU A 1 82 ? -14.511 4.289 6.462 1.00 93.88 82 LEU A N 1
ATOM 639 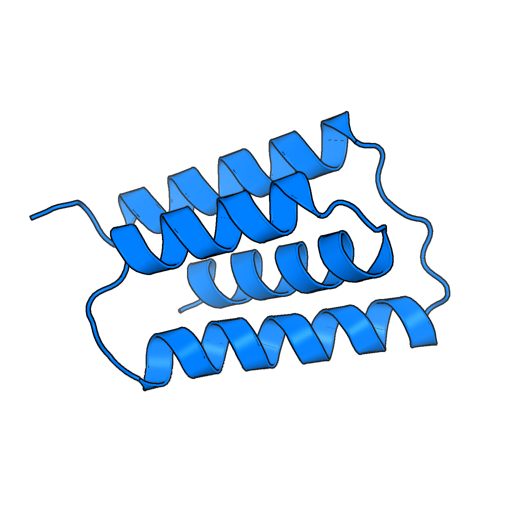C CA .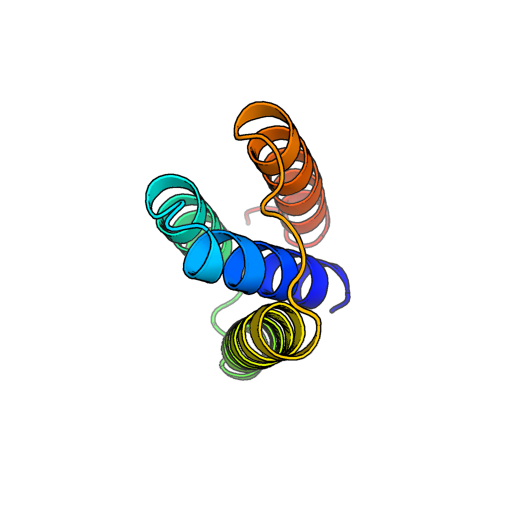 LEU A 1 82 ? -15.109 3.114 7.108 1.00 93.88 82 LEU A CA 1
ATOM 640 C C . LEU A 1 82 ? -14.633 2.917 8.550 1.00 93.88 82 LEU A C 1
ATOM 642 O O . LEU A 1 82 ? -15.297 2.234 9.331 1.00 93.88 82 LEU A O 1
ATOM 646 N N . TYR A 1 83 ? -13.483 3.492 8.889 1.00 89.44 83 TYR A N 1
ATOM 647 C CA . TYR A 1 83 ? -12.879 3.452 10.216 1.00 89.44 83 TYR A CA 1
ATOM 648 C C . TYR A 1 83 ? -12.531 4.882 10.648 1.00 89.44 83 TYR A C 1
ATOM 650 O O . TYR A 1 83 ? -11.349 5.216 10.762 1.00 89.44 83 TYR A O 1
ATOM 658 N N . PRO A 1 84 ? -13.542 5.748 10.844 1.00 76.62 84 PRO A N 1
ATOM 659 C CA . PRO A 1 84 ? -13.300 7.121 11.250 1.00 76.62 84 PRO A CA 1
ATOM 660 C C . PRO A 1 84 ? -12.525 7.143 12.568 1.00 76.62 84 PRO A C 1
ATOM 662 O O . PRO A 1 84 ? -12.746 6.305 13.452 1.00 76.62 84 PRO A O 1
ATOM 665 N N . ALA A 1 85 ? -11.597 8.095 12.674 1.00 66.06 85 ALA A N 1
ATOM 666 C CA . ALA A 1 85 ? -10.864 8.332 13.907 1.00 66.06 85 ALA A CA 1
ATOM 667 C C . ALA A 1 85 ? -11.866 8.544 15.052 1.00 66.06 85 ALA A C 1
ATOM 669 O O . ALA A 1 85 ? -12.862 9.252 14.886 1.00 66.06 85 ALA A O 1
ATOM 670 N N . LYS A 1 86 ? -11.619 7.876 16.180 1.00 56.00 86 LYS A N 1
ATOM 671 C CA . LYS A 1 86 ? -12.313 8.192 17.428 1.00 56.00 86 LYS A CA 1
ATOM 672 C C . LYS A 1 86 ? -11.829 9.521 17.978 1.00 56.00 86 LYS A C 1
ATOM 674 O O . LYS A 1 86 ? -10.608 9.770 17.858 1.00 56.00 86 LYS A O 1
#

Organism: NCBI:txid2792791

Secondary structure (DSSP, 8-state):
-HHHHHHHHHHHHHHHTT-HHHHHHHHHHHHHHS-S-HHHHHHHHHHHHHHHHHHHHHTPPPPPHHHHHHHHHHHHHHHHHHS---

Radius of gyration: 12.35 Å; Cα contacts (8 Å, |Δi|>4): 83; chains: 1; bounding box: 25×24×34 Å

pLDDT: mean 95.51, std 6.93, range [56.0, 98.81]

Solvent-accessible surface area (backbone atoms only — not comparable to full-atom values): 4679 Å² total; per-residue (Å²): 110,69,49,47,39,50,45,10,31,54,37,9,48,25,55,74,61,65,36,57,68,57,38,51,50,53,52,53,50,50,68,72,45,50,75,101,46,70,70,60,53,52,44,24,53,52,27,16,54,52,33,32,51,48,42,64,76,65,68,60,79,72,73,54,71,69,59,48,51,52,56,48,49,56,38,49,53,52,38,40,72,77,33,62,85,129

Foldseek 3Di:
DVLLLLLLLLLLLCVLVVVVVLVVVSVVLQVQQDDPDPVSVVSSPVSSVVNNVVCVVVVDDRDDPVVSVVSSVVSSVVSCVVRPDD

Sequence (86 aa):
MAAISTLGRLNGIALHCKALAETQRMKRVLVATLPKRRQLGELFDYETNRSFMAFIEQDEACPSPHSLTLQVDEALERLQSLYPAK

Mean predicted aligned error: 2.53 Å